Protein AF-C5KKX3-F1 (afdb_monomer)

Sequence (165 aa):
MLKPNVELVISQFFDIPNVKPVAPDSIEYTQEGQDQHNDDVVKSIHEILEQRIKPFVERDGGDVEFIAFDSDTGVLQIRLVGSCAGCPKSSVTLKFGIQRMVCHYIPEVKNVINIEEPTEGEEEGVVNSVDPQASAEPKASPNPEASVNREASTEPEDSAKSQQA

InterPro domains:
  IPR001075 NIF system FeS cluster assembly, NifU, C-terminal [PF01106] (45-113)
  IPR034904 Fe-S cluster assembly domain superfamily [G3DSA:3.30.300.130] (39-115)
  IPR034904 Fe-S cluster assembly domain superfamily [SSF117916] (35-118)

Solvent-accessible surface area (backbone atoms only — not comparable to full-atom values): 11078 Å² total; per-residue (Å²): 134,80,62,82,70,56,61,57,56,54,54,60,63,68,70,44,89,89,66,76,88,70,56,91,91,62,75,72,86,75,83,85,82,64,61,72,68,50,51,56,51,53,52,52,51,49,52,46,43,61,75,67,43,36,69,57,37,44,74,68,51,22,43,75,42,84,73,49,72,40,79,91,80,11,40,36,36,31,30,59,34,59,62,39,51,81,33,74,73,53,33,53,53,49,50,53,53,50,37,57,54,48,35,70,80,38,73,69,43,73,46,63,45,76,65,73,81,86,67,93,69,90,76,91,78,84,75,86,77,76,83,81,85,81,92,75,87,83,79,85,87,81,88,82,82,94,77,86,86,80,87,78,90,78,85,82,88,89,87,83,85,82,89,87,135

Secondary structure (DSSP, 8-state):
---HHHHHHHHHHHTSTT-PPPPTT------TTSHHHHHHHHHHHHHHIIIIIHHHHHHTTEEEEEEEEETTTTEEEEEEEETTTS-HHHHHHHHHHHHHHHHHH-TT--EEEE---------------------------------------------------

Organism: Perkinsus marinus (strain ATCC 50983 / TXsc) (NCBI:txid423536)

Mean predicted aligned error: 19.21 Å

Nearest PDB structures (foldseek):
  2m5o-assembly1_A  TM=7.694E-01  e=5.282E-09  Homo sapiens
  2z51-assembly1_A-2  TM=8.747E-01  e=4.418E-07  unclassified
  4r1m-assembly1_B  TM=6.597E-01  e=3.597E-01  Bacteroides thetaiotaomicron VPI-5482
  4r1m-assembly2_D  TM=6.597E-01  e=3.842E-01  Bacteroides thetaiotaomicron VPI-5482
  4rvo-assembly2_D  TM=5.618E-01  e=5.346E-01  Bacteroides thetaiotaomicron VPI-5482

pLDDT: mean 71.76, std 19.32, range [37.16, 95.56]

Radius of gyration: 33.62 Å; Cα contacts (8 Å, |Δi|>4): 112; chains: 1; bounding box: 116×49×47 Å

Structure (mmCIF, N/CA/C/O backbone):
data_AF-C5KKX3-F1
#
_entry.id   AF-C5KKX3-F1
#
loop_
_atom_site.group_PDB
_atom_site.id
_atom_site.type_symbol
_atom_site.label_atom_id
_atom_site.label_alt_id
_atom_site.label_comp_id
_atom_site.label_asym_id
_atom_site.label_entity_id
_atom_site.label_seq_id
_atom_site.pdbx_PDB_ins_code
_atom_site.Cartn_x
_atom_site.Cartn_y
_atom_site.Cartn_z
_atom_site.occupancy
_atom_site.B_iso_or_equiv
_atom_site.auth_seq_id
_atom_site.auth_comp_id
_atom_site.auth_asym_id
_atom_site.auth_atom_id
_atom_site.pdbx_PDB_model_num
ATOM 1 N N . MET A 1 1 ? -46.307 -22.524 18.275 1.00 45.41 1 MET A N 1
ATOM 2 C CA . MET A 1 1 ? -46.695 -21.772 19.486 1.00 45.41 1 MET A CA 1
ATOM 3 C C . MET A 1 1 ? -45.445 -21.090 20.019 1.00 45.41 1 MET A C 1
ATOM 5 O O . MET A 1 1 ? -44.615 -21.758 20.625 1.00 45.41 1 MET A O 1
ATOM 9 N N . LEU A 1 2 ? -45.235 -19.814 19.674 1.00 49.00 2 LEU A N 1
ATOM 10 C CA . LEU A 1 2 ? -44.152 -19.010 20.251 1.00 49.00 2 LEU A CA 1
ATOM 11 C C . LEU A 1 2 ? -44.440 -18.798 21.745 1.00 49.00 2 LEU A C 1
ATOM 13 O O . LEU A 1 2 ? -45.596 -18.778 22.161 1.00 49.00 2 LEU A O 1
ATOM 17 N N . LYS A 1 3 ? -43.391 -18.708 22.567 1.00 53.47 3 LYS A N 1
ATOM 18 C CA . LYS A 1 3 ? -43.534 -18.522 24.019 1.00 53.47 3 LYS A CA 1
ATOM 19 C C . LYS A 1 3 ? -44.227 -17.173 24.293 1.00 53.47 3 LYS A C 1
ATOM 21 O O . LYS A 1 3 ? -43.852 -16.198 23.644 1.00 53.47 3 LYS A O 1
ATOM 26 N N . PRO 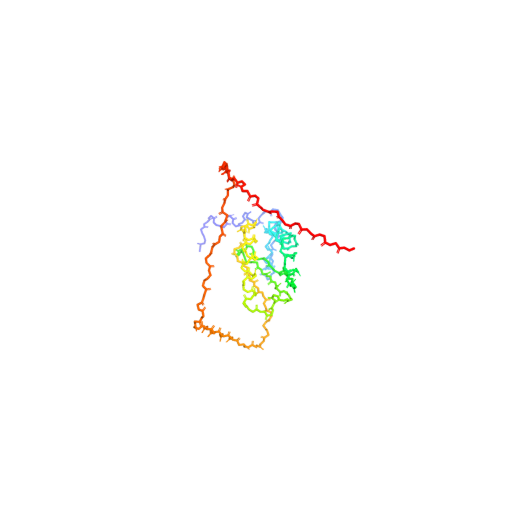A 1 4 ? -45.143 -17.081 25.277 1.00 61.78 4 PRO A N 1
ATOM 27 C CA . PRO A 1 4 ? -45.974 -15.893 25.531 1.00 61.78 4 PRO A CA 1
ATOM 28 C C . PRO A 1 4 ? -45.195 -14.592 25.812 1.00 61.78 4 PRO A C 1
ATOM 30 O O . PRO A 1 4 ? -45.754 -13.511 25.698 1.00 61.78 4 PRO A O 1
ATOM 33 N N . ASN A 1 5 ? -43.894 -14.671 26.112 1.00 59.88 5 ASN A N 1
ATOM 34 C CA . ASN A 1 5 ? -43.032 -13.495 26.282 1.00 59.88 5 ASN A CA 1
ATOM 35 C C . ASN A 1 5 ? -42.462 -12.917 24.978 1.00 59.88 5 ASN A C 1
ATOM 37 O O . ASN A 1 5 ? -41.965 -11.799 24.993 1.00 59.88 5 ASN A O 1
ATOM 41 N N . VAL A 1 6 ? -42.480 -13.653 23.864 1.00 66.12 6 VAL A N 1
ATOM 42 C CA . VAL A 1 6 ? -41.873 -13.180 22.605 1.00 66.12 6 VAL A CA 1
AT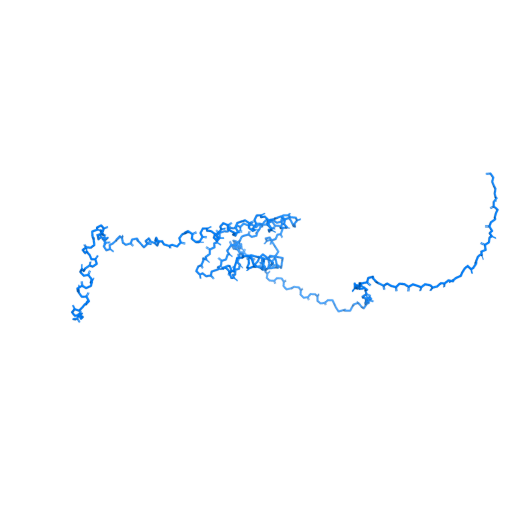OM 43 C C . VAL A 1 6 ? -42.826 -12.249 21.855 1.00 66.12 6 VAL A C 1
ATOM 45 O O . VAL A 1 6 ? -42.391 -11.260 21.276 1.00 66.12 6 VAL A O 1
ATOM 48 N N . GLU A 1 7 ? -44.128 -12.522 21.919 1.00 65.38 7 GLU A N 1
ATOM 49 C CA . GLU A 1 7 ? -45.162 -11.712 21.265 1.00 65.38 7 GLU A CA 1
ATOM 50 C C . GLU A 1 7 ? -45.234 -10.293 21.849 1.00 65.38 7 GLU A C 1
ATOM 52 O O . GLU A 1 7 ? -45.300 -9.318 21.104 1.00 65.38 7 GLU A O 1
ATOM 57 N N . LEU A 1 8 ? -45.105 -10.170 23.174 1.00 67.38 8 LEU A N 1
ATOM 58 C CA . LEU A 1 8 ? -45.127 -8.881 23.866 1.00 67.38 8 LEU A CA 1
ATOM 59 C C . LEU A 1 8 ? -43.926 -7.998 23.487 1.00 67.38 8 LEU A C 1
ATOM 61 O O . LEU A 1 8 ? -44.082 -6.805 23.246 1.00 67.38 8 LEU A O 1
ATOM 65 N N . VAL A 1 9 ? -42.735 -8.598 23.397 1.00 68.38 9 VAL A N 1
ATOM 66 C CA . VAL A 1 9 ? -41.490 -7.883 23.068 1.00 68.38 9 VAL A CA 1
ATOM 67 C C . VAL A 1 9 ? -41.513 -7.379 21.628 1.00 68.38 9 VAL A C 1
ATOM 69 O O . VAL A 1 9 ? -41.107 -6.251 21.365 1.00 68.38 9 VAL A O 1
ATOM 72 N N . ILE A 1 10 ? -42.022 -8.194 20.701 1.00 70.25 10 ILE A N 1
ATOM 73 C CA . ILE A 1 10 ? -42.129 -7.808 19.293 1.00 70.25 10 ILE A CA 1
ATOM 74 C C . ILE A 1 10 ? -43.188 -6.709 19.121 1.00 70.25 10 ILE A C 1
ATOM 76 O O . ILE A 1 10 ? -42.921 -5.727 18.437 1.00 70.25 10 ILE A O 1
ATOM 80 N N . SER A 1 11 ? -44.346 -6.812 19.785 1.00 66.06 11 SER A N 1
ATOM 81 C CA . SER A 1 11 ? -45.389 -5.775 19.728 1.00 66.06 11 SER A CA 1
ATOM 82 C C . SER A 1 11 ? -44.887 -4.424 20.242 1.00 66.06 11 SER A C 1
ATOM 84 O O . SER A 1 11 ? -45.118 -3.402 19.607 1.00 66.06 11 SER A O 1
ATOM 86 N N . GLN A 1 12 ? -44.139 -4.419 21.349 1.00 66.06 12 GLN A N 1
ATOM 87 C CA . GLN A 1 12 ? -43.613 -3.192 21.950 1.00 66.06 12 GLN A CA 1
ATOM 88 C C . GLN A 1 12 ? -42.567 -2.489 21.066 1.00 66.06 12 GLN A C 1
ATOM 90 O O . GLN A 1 12 ? -42.400 -1.274 21.160 1.00 66.06 12 GLN A O 1
ATOM 95 N N . PHE A 1 13 ? -41.879 -3.229 20.192 1.00 67.12 13 PHE A N 1
ATOM 96 C CA . PHE A 1 13 ? -40.925 -2.669 19.233 1.00 67.12 13 PHE A CA 1
ATOM 97 C C . PHE A 1 13 ? -41.616 -1.912 18.084 1.00 67.12 13 PHE A C 1
ATOM 99 O O . PHE A 1 13 ? -41.079 -0.924 17.590 1.00 67.12 13 PHE A O 1
ATOM 106 N N . PHE A 1 14 ? -42.823 -2.326 17.682 1.00 64.62 14 PHE A N 1
ATOM 107 C CA . PHE A 1 14 ? -43.582 -1.668 16.609 1.00 64.62 14 PHE A CA 1
ATOM 108 C C . PHE A 1 14 ? -44.386 -0.441 17.069 1.00 64.62 14 PHE A C 1
ATOM 110 O O . PHE A 1 14 ? -44.790 0.360 16.230 1.00 64.62 14 PHE A O 1
ATOM 117 N N . ASP A 1 15 ? -44.561 -0.251 18.380 1.00 63.47 15 ASP A N 1
ATOM 118 C CA . ASP A 1 15 ? -45.216 0.927 18.972 1.00 63.47 15 ASP A CA 1
ATOM 119 C C . ASP A 1 15 ? -44.250 2.104 19.229 1.00 63.47 15 ASP A C 1
ATOM 121 O O . ASP A 1 15 ? -44.645 3.135 19.781 1.00 63.47 15 ASP A O 1
ATOM 125 N N . ILE A 1 16 ? -42.974 1.982 18.840 1.00 66.56 16 ILE A N 1
ATOM 126 C CA . ILE A 1 16 ? -42.001 3.073 18.963 1.00 66.56 16 ILE A CA 1
ATOM 127 C C . ILE A 1 16 ? -42.433 4.213 18.025 1.00 66.56 16 ILE A C 1
ATOM 129 O O . ILE A 1 16 ? -42.483 4.023 16.803 1.00 66.56 16 ILE A O 1
ATOM 133 N N . PRO A 1 17 ? -42.723 5.421 18.549 1.00 51.12 17 PRO A N 1
ATOM 134 C CA . PRO A 1 17 ? -43.080 6.541 17.698 1.00 51.12 17 PRO A CA 1
ATOM 135 C C . PRO A 1 17 ? -41.904 6.834 16.763 1.00 51.12 17 PRO A C 1
ATOM 137 O O . PRO A 1 17 ? -40.789 7.068 17.226 1.00 51.12 17 PRO A O 1
ATOM 140 N N . ASN A 1 18 ? -42.187 6.845 15.454 1.00 55.22 18 ASN A N 1
ATOM 141 C CA . ASN A 1 18 ? -41.265 7.125 14.343 1.00 55.22 18 ASN A CA 1
ATOM 142 C C . ASN A 1 18 ? -40.547 5.921 13.688 1.00 55.22 18 ASN A C 1
ATOM 144 O O . ASN A 1 18 ? -39.658 6.133 12.867 1.00 55.22 18 ASN A O 1
ATOM 148 N N . VAL A 1 19 ? -40.963 4.677 13.952 1.00 59.88 19 VAL A N 1
ATOM 149 C CA . VAL A 1 19 ? -40.545 3.513 13.144 1.00 59.88 19 VAL A CA 1
ATOM 150 C C . VAL A 1 19 ? -41.612 3.224 12.084 1.00 59.88 19 VAL A C 1
ATOM 152 O O . VAL A 1 19 ? -42.738 2.852 12.406 1.00 59.88 19 VAL A O 1
ATOM 155 N N . LYS A 1 20 ? -41.289 3.428 10.802 1.00 57.47 20 LYS A N 1
ATOM 156 C CA . LYS A 1 20 ? -42.195 3.106 9.688 1.00 57.47 20 LYS A CA 1
ATOM 157 C C . LYS A 1 20 ? -41.961 1.657 9.246 1.00 57.47 20 LYS A C 1
ATOM 159 O O . LYS A 1 20 ? -40.809 1.301 9.008 1.00 57.47 20 LYS A O 1
ATOM 164 N N . PRO A 1 21 ? -43.008 0.826 9.104 1.00 59.84 21 PRO A N 1
ATOM 165 C CA . PRO A 1 21 ? -42.848 -0.517 8.567 1.00 59.84 21 PRO A CA 1
ATOM 166 C C . PRO A 1 21 ? -42.390 -0.435 7.107 1.00 59.84 21 PRO A C 1
ATOM 168 O O . PRO A 1 21 ? -43.035 0.207 6.276 1.00 59.84 21 PRO A O 1
ATOM 171 N N . VAL A 1 22 ? -41.261 -1.073 6.810 1.00 61.03 22 VAL A N 1
ATOM 172 C CA . VAL A 1 22 ? -40.750 -1.237 5.446 1.00 61.03 22 VAL A CA 1
ATOM 173 C C . VAL A 1 22 ? -41.511 -2.393 4.799 1.00 61.03 22 VAL A C 1
ATOM 175 O O . VAL A 1 22 ? -41.711 -3.436 5.427 1.00 61.03 22 VAL A O 1
ATOM 178 N N . ALA A 1 23 ? -41.993 -2.201 3.570 1.00 65.44 23 ALA A N 1
ATOM 179 C CA . ALA A 1 23 ? -42.681 -3.257 2.837 1.00 65.44 23 ALA A CA 1
ATOM 180 C C . ALA A 1 23 ? -41.736 -4.464 2.642 1.00 65.44 23 ALA A C 1
ATOM 182 O O . ALA A 1 23 ? -40.536 -4.264 2.439 1.00 65.44 23 ALA A O 1
ATOM 183 N N . PRO A 1 24 ? -42.246 -5.709 2.691 1.00 59.38 24 PRO A N 1
ATOM 184 C CA . PRO A 1 24 ? -41.413 -6.917 2.642 1.00 59.38 24 PRO A CA 1
ATOM 185 C C . PRO A 1 24 ? -40.559 -7.018 1.369 1.00 59.38 24 PRO A C 1
ATOM 187 O O . PRO A 1 24 ? -39.518 -7.669 1.386 1.00 59.38 24 PRO A O 1
ATOM 190 N N . ASP A 1 25 ? -40.959 -6.320 0.305 1.00 57.94 25 ASP A N 1
ATOM 191 C CA . ASP A 1 25 ? -40.310 -6.355 -1.007 1.00 57.94 25 ASP A CA 1
ATOM 192 C C . ASP A 1 25 ? -39.306 -5.203 -1.218 1.00 57.94 25 ASP A C 1
ATOM 194 O O . ASP A 1 25 ? -38.727 -5.071 -2.293 1.00 57.94 25 ASP A O 1
ATOM 198 N N . SER A 1 26 ? -39.104 -4.351 -0.208 1.00 57.97 26 SER A N 1
ATOM 199 C CA . SER A 1 26 ? -38.233 -3.170 -0.272 1.00 57.97 26 SER A CA 1
ATOM 200 C C . SER A 1 26 ? -37.309 -3.063 0.942 1.00 57.97 26 SER A C 1
ATOM 202 O O . SER A 1 26 ? -37.019 -1.962 1.409 1.00 57.97 26 SER A O 1
ATOM 204 N N . ILE A 1 27 ? -36.878 -4.200 1.492 1.00 54.38 27 ILE A N 1
ATOM 205 C CA . ILE A 1 27 ? -35.808 -4.214 2.491 1.00 54.38 27 ILE A CA 1
ATOM 206 C C . ILE A 1 27 ? -34.498 -3.918 1.755 1.00 54.38 27 ILE A C 1
ATOM 208 O O . ILE A 1 27 ? -33.799 -4.822 1.302 1.00 54.38 27 ILE A O 1
ATOM 212 N N . GLU A 1 28 ? -34.177 -2.637 1.613 1.00 60.12 28 GLU A N 1
ATOM 213 C CA . GLU A 1 28 ? -32.801 -2.223 1.380 1.00 60.12 28 GLU A CA 1
ATOM 214 C C . GLU A 1 28 ? -32.070 -2.356 2.717 1.00 60.12 28 GLU A C 1
ATOM 216 O O . GLU A 1 28 ? -32.424 -1.722 3.713 1.00 60.12 28 GLU A O 1
ATOM 221 N N . TYR A 1 29 ? -31.088 -3.256 2.764 1.00 50.88 29 TYR A N 1
ATOM 222 C CA . TYR A 1 29 ? -30.174 -3.372 3.892 1.00 50.88 29 TYR A CA 1
ATOM 223 C C . TYR A 1 29 ? -29.247 -2.155 3.889 1.00 50.88 29 TYR A C 1
ATOM 225 O O . TYR A 1 29 ? -28.110 -2.238 3.433 1.00 50.88 29 TYR A O 1
ATOM 233 N N . THR A 1 30 ? -29.722 -1.010 4.369 1.00 47.59 30 THR A N 1
ATOM 234 C CA . THR A 1 30 ? -28.841 0.134 4.592 1.00 47.59 30 THR A CA 1
ATOM 235 C C . THR A 1 30 ? -28.087 -0.113 5.894 1.00 47.59 30 THR A C 1
ATOM 237 O O . THR A 1 30 ? -28.652 -0.044 6.986 1.00 47.59 30 THR A O 1
ATOM 240 N N . GLN A 1 31 ? -26.810 -0.479 5.778 1.00 55.31 31 GLN A N 1
ATOM 241 C CA . GLN A 1 31 ? -25.892 -0.570 6.910 1.00 55.31 31 GLN A CA 1
ATOM 242 C C . GLN A 1 31 ? -25.507 0.845 7.362 1.00 55.31 31 GLN A C 1
ATOM 244 O O . GLN A 1 31 ? -24.422 1.328 7.079 1.00 55.31 31 GLN A O 1
ATOM 249 N N . GLU A 1 32 ? -26.413 1.535 8.048 1.00 51.38 32 GLU A N 1
ATOM 250 C CA . GLU A 1 32 ? -26.128 2.839 8.651 1.00 51.38 32 GLU A CA 1
ATOM 251 C C . GLU A 1 32 ? -25.431 2.606 10.001 1.00 51.38 32 GLU A C 1
ATOM 253 O O . GLU A 1 32 ? -26.088 2.372 11.018 1.00 51.38 32 GLU A O 1
ATOM 258 N N . GLY A 1 33 ? -24.091 2.594 10.024 1.00 47.69 33 GLY A N 1
ATOM 259 C CA . GLY A 1 33 ? -23.370 2.476 11.298 1.00 47.69 33 GLY A CA 1
ATOM 260 C C . GLY A 1 33 ? -21.856 2.241 11.301 1.00 47.69 33 GLY A C 1
ATOM 261 O O . GLY A 1 33 ? -21.300 2.179 12.396 1.00 47.69 33 GLY A O 1
ATOM 262 N N . GLN A 1 34 ? -21.164 2.119 10.162 1.00 52.62 34 GLN A N 1
ATOM 263 C CA . GLN A 1 34 ? -19.714 1.820 10.139 1.00 52.62 34 GLN A CA 1
ATOM 264 C C . GLN A 1 34 ? -18.850 2.880 9.432 1.00 52.62 34 GLN A C 1
ATOM 266 O O . GLN A 1 34 ? -17.645 2.694 9.283 1.00 52.62 34 GLN A O 1
ATOM 271 N N . ASP A 1 35 ? -19.426 4.016 9.048 1.00 59.03 35 ASP A N 1
ATOM 272 C CA . ASP A 1 35 ? -18.804 4.866 8.025 1.00 59.03 35 ASP A CA 1
ATOM 273 C C . ASP A 1 35 ? -17.696 5.763 8.601 1.00 59.03 35 ASP A C 1
ATOM 275 O O . ASP A 1 35 ? -16.595 5.824 8.063 1.00 59.03 35 ASP A O 1
ATOM 279 N N . GLN A 1 36 ? -17.919 6.368 9.775 1.00 63.91 36 GLN A N 1
ATOM 280 C CA . GLN A 1 36 ? -16.980 7.355 10.333 1.00 63.91 36 GLN A CA 1
ATOM 281 C C . GLN A 1 36 ? -15.606 6.769 10.691 1.00 63.91 36 GLN A C 1
ATOM 283 O O . GLN A 1 36 ? -14.582 7.398 10.451 1.00 63.91 36 GLN A O 1
ATOM 288 N N . HIS A 1 37 ? -15.568 5.561 11.259 1.00 71.56 37 HIS A N 1
ATOM 289 C CA . HIS A 1 37 ? -14.302 4.932 11.646 1.00 71.56 37 HIS A CA 1
ATOM 290 C C . HIS A 1 37 ? -13.517 4.427 10.429 1.00 71.56 37 HIS A C 1
ATOM 292 O O . HIS A 1 37 ? -12.292 4.534 10.393 1.00 71.56 37 HIS A O 1
ATOM 298 N N . ASN A 1 38 ? -14.220 3.910 9.418 1.00 79.88 38 ASN A N 1
ATOM 299 C CA . ASN A 1 38 ? -13.599 3.470 8.175 1.00 79.88 38 ASN A CA 1
ATOM 300 C C . ASN A 1 38 ? -12.995 4.650 7.409 1.00 79.88 38 ASN A C 1
ATOM 302 O O . ASN A 1 38 ? -11.871 4.540 6.921 1.00 79.88 38 ASN A O 1
ATOM 306 N N . ASP A 1 39 ? -13.690 5.787 7.373 1.00 86.62 39 ASP A N 1
ATOM 307 C CA . ASP A 1 39 ? -13.213 7.000 6.708 1.00 86.62 39 ASP A CA 1
ATOM 308 C C . ASP A 1 39 ? -11.896 7.516 7.314 1.00 86.62 39 ASP A C 1
ATOM 310 O O . ASP A 1 39 ? -10.972 7.876 6.578 1.00 86.62 39 ASP A O 1
ATOM 314 N N . ASP A 1 40 ? -11.762 7.495 8.644 1.00 90.38 40 ASP A N 1
ATOM 315 C CA . ASP A 1 40 ? -10.535 7.914 9.336 1.00 90.38 40 ASP A CA 1
ATOM 316 C C . ASP A 1 40 ? -9.341 7.001 9.002 1.00 90.38 40 ASP A C 1
ATOM 318 O O . ASP A 1 40 ? -8.218 7.474 8.775 1.00 90.38 40 ASP A O 1
ATOM 322 N N . VAL A 1 41 ? -9.574 5.686 8.925 1.00 91.94 41 VAL A N 1
ATOM 323 C CA . VAL A 1 41 ? -8.544 4.708 8.541 1.00 91.94 41 VAL A CA 1
ATOM 324 C C . VAL A 1 41 ? -8.144 4.895 7.080 1.00 91.94 41 VAL A C 1
ATOM 326 O O . VAL A 1 41 ? -6.954 4.986 6.779 1.00 91.94 41 VAL A O 1
ATOM 329 N N . VAL A 1 42 ? -9.113 5.020 6.170 1.00 93.62 42 VAL A N 1
ATOM 330 C CA . VAL A 1 42 ? -8.857 5.248 4.739 1.00 93.62 42 VAL A CA 1
ATOM 331 C C . VAL A 1 42 ? -8.069 6.538 4.528 1.00 93.62 42 VAL A C 1
ATOM 333 O O . VAL A 1 42 ? -7.072 6.543 3.804 1.00 93.62 42 VAL A O 1
ATOM 336 N N . LYS A 1 43 ? -8.432 7.620 5.220 1.00 94.69 43 LYS A N 1
ATOM 337 C CA . LYS A 1 43 ? -7.685 8.880 5.172 1.00 94.69 43 LYS A CA 1
ATOM 338 C C . LYS A 1 43 ? -6.242 8.713 5.650 1.00 94.69 43 LYS A C 1
ATOM 340 O O . LYS A 1 43 ? -5.320 9.208 5.004 1.00 94.69 43 LYS A O 1
ATOM 345 N N . SER A 1 44 ? -6.040 7.970 6.735 1.00 94.38 44 SER A N 1
ATOM 346 C CA . SER A 1 44 ? -4.702 7.665 7.251 1.00 94.38 44 SER A CA 1
ATOM 347 C C . SER A 1 44 ? -3.879 6.853 6.241 1.00 94.38 44 SER A C 1
ATOM 349 O O . SER A 1 44 ? -2.692 7.120 6.050 1.00 94.38 44 SER A O 1
ATOM 351 N N . ILE A 1 45 ? -4.502 5.891 5.546 1.00 95.12 45 ILE A N 1
ATOM 352 C CA . ILE A 1 45 ? -3.858 5.115 4.474 1.00 95.12 45 ILE A CA 1
ATOM 353 C C . ILE A 1 45 ? -3.403 6.051 3.347 1.00 95.12 45 ILE A C 1
ATOM 355 O O . ILE A 1 45 ? -2.249 5.969 2.920 1.00 95.12 45 ILE A O 1
ATOM 359 N N . HIS A 1 46 ? -4.270 6.965 2.902 1.00 95.31 46 HIS A N 1
ATOM 360 C CA . HIS A 1 46 ? -3.940 7.954 1.874 1.00 95.31 46 HIS A CA 1
ATOM 361 C C . HIS A 1 46 ? -2.742 8.825 2.266 1.00 95.31 46 HIS A C 1
ATOM 363 O O . HIS A 1 46 ? -1.802 8.956 1.483 1.00 95.31 46 HIS A O 1
ATOM 369 N N . GLU A 1 47 ? -2.726 9.362 3.488 1.00 95.31 47 GLU A N 1
ATOM 370 C CA . GLU A 1 47 ? -1.625 10.207 3.964 1.00 95.31 47 GLU A CA 1
ATOM 371 C C . GLU A 1 47 ? -0.282 9.467 3.947 1.00 95.31 47 GLU A C 1
ATOM 373 O O . GLU A 1 47 ? 0.731 10.015 3.507 1.00 95.31 47 GLU A O 1
ATOM 378 N N . ILE A 1 48 ? -0.254 8.203 4.377 1.00 94.81 48 ILE A N 1
ATOM 379 C CA . ILE A 1 48 ? 0.974 7.398 4.363 1.00 94.81 48 ILE A CA 1
ATOM 380 C C . ILE A 1 48 ? 1.414 7.093 2.935 1.00 94.81 48 ILE A C 1
ATOM 382 O O . ILE A 1 48 ? 2.610 7.189 2.635 1.00 94.81 48 ILE A O 1
ATOM 386 N N . LEU A 1 49 ? 0.476 6.725 2.059 1.00 94.50 49 LEU A N 1
ATOM 387 C CA . LEU A 1 49 ? 0.788 6.442 0.664 1.00 94.50 49 LEU A CA 1
ATOM 388 C C . LEU A 1 49 ? 1.408 7.674 -0.003 1.00 94.50 49 LEU A C 1
ATOM 390 O O . LEU A 1 49 ? 2.497 7.571 -0.563 1.00 94.50 49 LEU A O 1
ATOM 394 N N . GLU A 1 50 ? 0.787 8.843 0.136 1.00 94.44 50 GLU A N 1
ATOM 395 C CA . GLU A 1 50 ? 1.244 10.079 -0.503 1.00 94.44 50 GLU A CA 1
ATOM 396 C C . GLU A 1 50 ? 2.533 10.639 0.100 1.00 94.44 50 GLU A C 1
ATOM 398 O O . GLU A 1 50 ? 3.444 11.021 -0.631 1.00 94.44 50 GLU A O 1
ATOM 403 N N . GLN A 1 51 ? 2.647 10.688 1.428 1.00 94.38 51 GLN A N 1
ATOM 404 C CA . GLN A 1 51 ? 3.767 11.377 2.073 1.00 94.38 51 GLN A CA 1
ATOM 405 C C . GLN A 1 51 ? 5.001 10.492 2.243 1.00 94.38 51 GLN A C 1
ATOM 407 O O . GLN A 1 51 ? 6.114 11.009 2.367 1.00 94.38 51 GLN A O 1
ATOM 412 N N . ARG A 1 52 ? 4.827 9.165 2.305 1.00 91.81 52 ARG A N 1
ATOM 413 C CA . ARG A 1 52 ? 5.915 8.239 2.659 1.00 91.81 52 ARG A CA 1
ATOM 414 C C . ARG A 1 52 ? 6.194 7.161 1.636 1.00 91.81 52 ARG A C 1
ATOM 416 O O . ARG A 1 52 ? 7.319 6.686 1.632 1.00 91.81 52 ARG A O 1
ATOM 423 N N . ILE A 1 53 ? 5.231 6.732 0.826 1.00 92.56 53 ILE A N 1
ATOM 424 C CA . ILE A 1 53 ? 5.455 5.643 -0.140 1.00 92.56 53 ILE A CA 1
ATOM 425 C C . ILE A 1 53 ? 5.755 6.223 -1.516 1.00 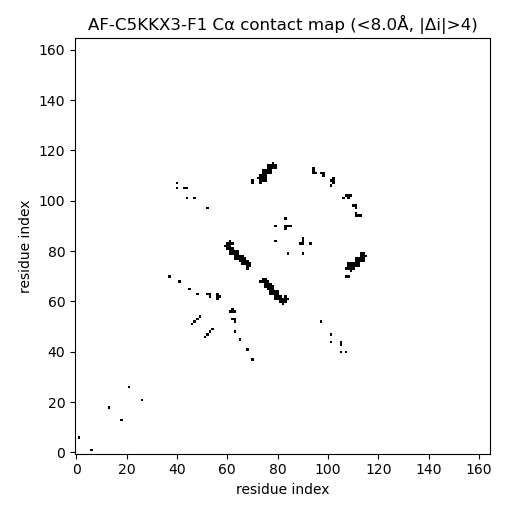92.56 53 ILE A C 1
ATOM 427 O O . ILE A 1 53 ? 6.830 5.962 -2.059 1.00 92.56 53 ILE A O 1
ATOM 431 N N . LYS A 1 54 ? 4.860 7.066 -2.040 1.00 94.12 54 LYS A N 1
ATOM 432 C CA . LYS A 1 54 ? 4.978 7.671 -3.370 1.00 94.12 54 LYS A CA 1
ATOM 433 C C . LYS A 1 54 ? 6.347 8.305 -3.642 1.00 94.12 54 LYS A C 1
ATOM 435 O O . LYS A 1 54 ? 6.950 7.917 -4.636 1.00 94.12 54 LYS A O 1
ATOM 440 N N . PRO A 1 55 ? 6.955 9.112 -2.747 1.00 93.69 55 PRO A N 1
ATOM 441 C CA . PRO A 1 55 ? 8.248 9.744 -3.034 1.00 93.69 55 PRO A CA 1
ATOM 442 C C . PRO A 1 55 ? 9.406 8.758 -3.258 1.00 93.69 55 PRO A C 1
ATOM 444 O O . PRO A 1 55 ? 10.413 9.105 -3.876 1.00 93.69 55 PRO A O 1
ATOM 447 N N . PHE A 1 56 ? 9.3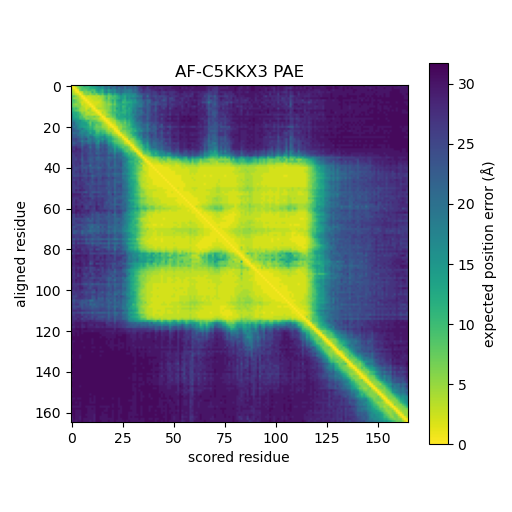08 7.543 -2.711 1.00 89.69 56 PHE A N 1
ATOM 448 C CA . PHE A 1 56 ? 10.313 6.499 -2.908 1.00 89.69 56 PHE A CA 1
ATOM 449 C C . PHE A 1 56 ? 10.017 5.678 -4.158 1.00 89.69 56 PHE A C 1
ATOM 451 O O . PHE A 1 56 ? 10.942 5.374 -4.902 1.00 89.69 56 PHE A O 1
ATOM 458 N N . VAL A 1 57 ? 8.745 5.369 -4.413 1.00 90.25 57 VAL A N 1
ATOM 459 C CA . VAL A 1 57 ? 8.342 4.600 -5.596 1.00 90.25 57 VAL A CA 1
ATOM 460 C C . VAL A 1 57 ? 8.523 5.420 -6.879 1.00 90.25 57 VAL A C 1
ATOM 462 O O . VAL A 1 57 ? 9.044 4.902 -7.862 1.00 90.25 57 VAL A O 1
ATOM 465 N N . GLU A 1 58 ? 8.214 6.718 -6.852 1.00 92.12 58 GLU A N 1
ATOM 466 C CA . GLU A 1 58 ? 8.446 7.643 -7.969 1.00 92.12 58 GLU A CA 1
ATOM 467 C C . GLU A 1 58 ? 9.935 7.801 -8.292 1.00 92.12 58 GLU A C 1
ATOM 469 O O . GLU A 1 58 ? 10.310 7.895 -9.462 1.00 92.12 58 GLU A O 1
ATOM 474 N N . ARG A 1 59 ? 10.810 7.773 -7.275 1.00 88.88 59 ARG A N 1
ATOM 475 C CA . ARG A 1 59 ? 12.269 7.791 -7.481 1.00 88.88 59 ARG A CA 1
ATOM 476 C C . ARG A 1 59 ? 12.745 6.570 -8.271 1.00 88.88 59 ARG A C 1
ATOM 478 O O . ARG A 1 59 ? 13.667 6.698 -9.074 1.00 88.88 59 ARG A O 1
ATOM 485 N N . ASP A 1 60 ? 12.094 5.430 -8.069 1.00 86.94 60 ASP A N 1
ATOM 486 C CA . ASP A 1 60 ? 12.359 4.182 -8.787 1.00 86.94 60 ASP A CA 1
ATOM 487 C C . ASP A 1 60 ? 11.575 4.092 -10.120 1.00 86.94 60 ASP A C 1
ATOM 489 O O . ASP A 1 60 ? 11.658 3.096 -10.845 1.00 86.94 60 ASP A O 1
ATOM 493 N N . GLY A 1 61 ? 10.839 5.150 -10.491 1.00 88.50 61 GLY A N 1
ATOM 494 C CA . GLY A 1 61 ? 10.087 5.257 -11.744 1.00 88.50 61 GLY A CA 1
A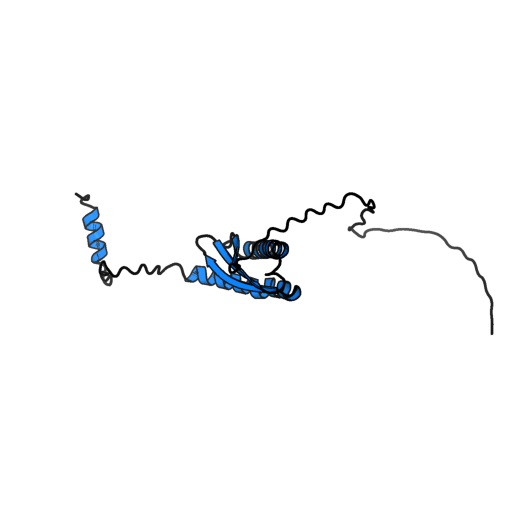TOM 495 C C . GLY A 1 61 ? 8.737 4.530 -11.745 1.00 88.50 61 GLY A C 1
ATOM 496 O O . GLY A 1 61 ? 8.256 4.136 -12.809 1.00 88.50 61 GLY A O 1
ATOM 497 N N . GLY A 1 62 ? 8.143 4.301 -10.574 1.00 90.19 62 GLY A N 1
ATOM 498 C CA . GLY A 1 62 ? 6.796 3.748 -10.427 1.00 90.19 62 GLY A CA 1
ATOM 499 C C . GLY A 1 62 ? 5.811 4.720 -9.776 1.00 90.19 62 GLY A C 1
ATOM 500 O O . GLY A 1 62 ? 6.169 5.834 -9.412 1.00 90.19 62 GLY A O 1
ATOM 501 N N . ASP A 1 63 ? 4.581 4.260 -9.570 1.00 91.81 63 ASP A N 1
ATOM 502 C CA . ASP A 1 63 ? 3.593 4.904 -8.693 1.00 91.81 63 ASP A CA 1
ATOM 503 C C . ASP A 1 63 ? 2.739 3.833 -7.987 1.00 91.81 63 ASP A C 1
ATOM 505 O O . ASP A 1 63 ? 2.770 2.649 -8.347 1.00 91.81 63 ASP A O 1
ATOM 509 N N . VAL A 1 64 ? 2.003 4.237 -6.953 1.00 92.00 64 VAL A N 1
ATOM 510 C CA . VAL A 1 64 ? 1.068 3.396 -6.201 1.00 92.00 64 VAL A CA 1
ATOM 511 C C . VAL A 1 64 ? -0.283 4.091 -6.109 1.00 92.00 64 VAL A C 1
ATOM 513 O O . VAL A 1 64 ? -0.399 5.190 -5.566 1.00 92.00 64 VAL A O 1
ATOM 516 N N . GLU A 1 65 ? -1.322 3.409 -6.569 1.00 92.56 65 GLU A N 1
ATOM 517 C CA . GLU A 1 65 ? -2.702 3.872 -6.488 1.00 92.56 65 GLU A CA 1
ATOM 518 C C . GLU A 1 65 ? -3.461 3.093 -5.411 1.00 92.56 65 GLU A C 1
ATOM 520 O O . GLU A 1 65 ? -3.396 1.862 -5.338 1.00 92.56 65 GLU A O 1
ATOM 525 N N . PHE A 1 66 ? -4.192 3.821 -4.569 1.00 94.81 66 PHE A N 1
ATOM 526 C CA . PHE A 1 66 ? -5.171 3.236 -3.659 1.00 94.81 66 PHE A CA 1
ATOM 527 C C . PHE A 1 66 ? -6.414 2.831 -4.454 1.00 94.81 66 PHE A C 1
ATOM 529 O O . PHE A 1 66 ? -6.931 3.641 -5.221 1.00 94.81 66 PHE A O 1
ATOM 536 N N . ILE A 1 67 ? -6.906 1.606 -4.251 1.00 94.38 67 ILE A N 1
ATOM 537 C CA . ILE A 1 67 ? -8.114 1.124 -4.929 1.00 94.38 67 ILE A CA 1
ATOM 538 C C . ILE A 1 67 ? -9.259 0.921 -3.943 1.00 94.38 67 ILE A C 1
ATOM 540 O O . ILE A 1 67 ? -10.349 1.446 -4.149 1.00 94.38 67 ILE A O 1
ATOM 544 N N . ALA A 1 68 ? -9.023 0.150 -2.885 1.00 93.00 68 ALA A N 1
ATOM 545 C CA . ALA A 1 68 ? -10.038 -0.144 -1.884 1.00 93.00 68 ALA A CA 1
ATOM 546 C C . ALA A 1 68 ? -9.395 -0.604 -0.577 1.00 93.00 68 ALA A C 1
ATOM 548 O O . ALA A 1 68 ? -8.301 -1.169 -0.572 1.00 93.00 68 ALA A O 1
ATOM 549 N N . PHE A 1 69 ? -10.112 -0.430 0.526 1.00 94.50 69 PHE A N 1
ATOM 550 C CA . PHE A 1 69 ? -9.772 -1.028 1.808 1.00 94.50 69 PHE A CA 1
ATOM 551 C C . PHE A 1 69 ? -11.012 -1.703 2.384 1.00 94.50 69 PHE A C 1
ATOM 553 O O . PHE A 1 69 ? -12.071 -1.087 2.470 1.00 94.50 69 PHE A O 1
ATOM 560 N N . ASP A 1 70 ? -10.868 -2.971 2.750 1.00 92.50 70 ASP A N 1
ATOM 561 C CA . ASP A 1 70 ? -11.883 -3.738 3.461 1.00 92.50 70 ASP A CA 1
ATOM 562 C C . ASP A 1 70 ? -11.507 -3.762 4.944 1.00 92.50 70 ASP A C 1
ATOM 564 O O . ASP A 1 70 ? -10.494 -4.355 5.327 1.00 92.50 70 ASP A O 1
ATOM 568 N N . SER A 1 71 ? -12.307 -3.095 5.772 1.00 89.44 71 SER A N 1
ATOM 569 C CA . SER A 1 71 ? -12.063 -2.976 7.207 1.00 89.44 71 SER A CA 1
ATOM 570 C C . SER A 1 71 ? -12.461 -4.210 8.013 1.00 89.44 71 SER A C 1
ATOM 572 O O . SER A 1 71 ? -11.890 -4.435 9.081 1.00 89.44 71 SER A O 1
ATOM 574 N N . ASP A 1 72 ? -13.358 -5.054 7.499 1.00 89.75 72 ASP A N 1
ATOM 575 C CA . ASP A 1 72 ? -13.737 -6.305 8.155 1.00 89.75 72 ASP A CA 1
ATOM 576 C C . ASP A 1 72 ? -12.592 -7.323 8.047 1.00 89.75 72 ASP A C 1
ATOM 578 O O . ASP A 1 72 ? -12.209 -7.982 9.024 1.00 89.75 72 ASP A O 1
ATOM 582 N N . THR A 1 73 ? -11.987 -7.431 6.858 1.00 91.94 73 THR A N 1
ATOM 583 C CA . THR A 1 73 ? -10.861 -8.347 6.617 1.00 91.94 73 THR A CA 1
ATOM 584 C C . THR A 1 73 ? -9.495 -7.718 6.907 1.00 91.94 73 THR A C 1
ATOM 586 O O . THR A 1 73 ? -8.538 -8.441 7.209 1.00 91.94 73 THR A O 1
ATOM 589 N N . GLY A 1 74 ? -9.392 -6.388 6.886 1.00 93.31 74 GLY A N 1
ATOM 590 C CA . GLY A 1 74 ? -8.137 -5.641 6.984 1.00 93.31 74 GLY A CA 1
ATOM 591 C C . GLY A 1 74 ? -7.292 -5.731 5.709 1.00 93.31 74 GLY A C 1
ATOM 592 O O . GLY A 1 74 ? -6.060 -5.685 5.784 1.00 93.31 74 GLY A O 1
ATOM 593 N N . VAL A 1 75 ? -7.921 -5.941 4.549 1.00 94.75 75 VAL A N 1
ATOM 594 C CA . VAL A 1 75 ? -7.233 -6.091 3.260 1.00 94.75 75 VAL A CA 1
ATOM 595 C C . VAL A 1 75 ? -7.217 -4.758 2.519 1.00 94.75 75 VAL A C 1
ATOM 597 O O . VAL A 1 75 ? -8.255 -4.225 2.134 1.00 94.75 75 VAL A O 1
ATOM 600 N N . LEU A 1 76 ? -6.013 -4.243 2.277 1.00 95.56 76 LEU A N 1
ATOM 601 C CA . LEU A 1 76 ? -5.769 -3.070 1.445 1.00 95.56 76 LEU A CA 1
ATOM 602 C C . LEU A 1 76 ? -5.461 -3.506 0.007 1.00 95.56 76 LEU A C 1
ATOM 604 O O . LEU A 1 76 ? -4.528 -4.270 -0.244 1.00 95.56 76 LEU A O 1
ATOM 608 N N . GLN A 1 77 ? -6.237 -2.996 -0.940 1.00 95.00 77 GLN A N 1
ATOM 609 C CA . GLN A 1 77 ? -6.046 -3.206 -2.368 1.00 95.00 77 GLN A CA 1
ATOM 610 C C . GLN A 1 77 ? -5.356 -1.987 -2.969 1.00 95.00 77 GLN A C 1
ATOM 612 O O . GLN A 1 77 ? -5.847 -0.859 -2.868 1.00 95.00 77 GLN A O 1
ATOM 617 N N . ILE A 1 78 ? -4.217 -2.232 -3.605 1.00 94.44 78 ILE A N 1
ATOM 618 C CA . ILE A 1 78 ? -3.444 -1.217 -4.314 1.00 94.44 78 ILE A CA 1
ATOM 619 C C . ILE A 1 78 ? -3.199 -1.654 -5.749 1.00 94.44 78 ILE A C 1
ATOM 621 O O . ILE A 1 78 ? -3.240 -2.843 -6.071 1.00 94.44 78 ILE A O 1
ATOM 625 N N . ARG A 1 79 ? -2.882 -0.684 -6.596 1.00 92.44 79 ARG A N 1
ATOM 626 C CA . ARG A 1 79 ? -2.380 -0.913 -7.944 1.00 92.44 79 ARG A CA 1
ATOM 627 C C . ARG A 1 79 ? -0.993 -0.303 -8.056 1.00 92.44 79 ARG A C 1
ATOM 629 O O . ARG A 1 79 ? -0.801 0.881 -7.787 1.00 92.44 79 ARG A O 1
ATOM 636 N N . LEU A 1 80 ? -0.018 -1.128 -8.416 1.00 91.94 80 LEU A N 1
ATOM 637 C CA . LEU A 1 80 ? 1.325 -0.662 -8.748 1.00 91.94 80 LEU A CA 1
ATOM 638 C C . LEU A 1 80 ? 1.360 -0.227 -10.217 1.00 91.94 80 LEU A C 1
ATOM 640 O O . LEU A 1 80 ? 0.861 -0.942 -11.083 1.00 91.94 80 LEU A O 1
ATOM 644 N N . VAL A 1 81 ? 1.967 0.925 -10.494 1.00 89.00 81 VAL A N 1
ATOM 645 C CA . VAL A 1 81 ? 2.083 1.512 -11.839 1.00 89.00 81 VAL A CA 1
ATOM 646 C C . VAL A 1 81 ? 3.560 1.757 -12.176 1.00 89.00 81 VAL A C 1
ATOM 648 O O . VAL A 1 81 ? 4.410 1.878 -11.292 1.00 89.00 81 VAL A O 1
ATOM 651 N N . GLY A 1 82 ? 3.890 1.806 -13.469 1.00 87.88 82 GLY A N 1
ATOM 652 C CA . GLY A 1 82 ? 5.230 2.133 -13.968 1.00 87.88 82 GLY A CA 1
ATOM 653 C C . GLY A 1 82 ? 6.219 0.972 -13.862 1.00 87.88 82 GLY A C 1
ATOM 654 O O . GLY A 1 82 ? 5.853 -0.187 -14.072 1.00 87.88 82 GLY A O 1
ATOM 655 N N . SER A 1 83 ? 7.478 1.274 -13.530 1.00 84.31 83 SER A N 1
ATOM 656 C CA . SER A 1 83 ? 8.575 0.291 -13.460 1.00 84.31 83 SER A CA 1
ATOM 657 C C . SER A 1 83 ? 8.279 -0.908 -12.550 1.00 84.31 83 SER A C 1
ATOM 659 O O . SER A 1 83 ? 8.835 -1.992 -12.732 1.00 84.31 83 SER A O 1
ATOM 661 N N . CYS A 1 84 ? 7.395 -0.729 -11.569 1.00 73.69 84 CYS A N 1
ATOM 662 C CA . CYS A 1 84 ? 7.056 -1.741 -10.576 1.00 73.69 84 CYS A CA 1
ATOM 663 C C . CYS A 1 84 ? 5.891 -2.651 -10.990 1.00 73.69 84 CYS A C 1
ATOM 665 O O . CYS A 1 84 ? 5.709 -3.690 -10.363 1.00 73.69 84 CYS A O 1
ATOM 667 N N . ALA A 1 85 ? 5.128 -2.291 -12.028 1.00 79.06 85 ALA A N 1
ATOM 668 C CA . ALA A 1 85 ? 3.971 -3.060 -12.489 1.00 79.06 85 ALA A CA 1
ATOM 669 C C . ALA A 1 85 ? 4.364 -4.259 -13.371 1.00 79.06 85 ALA A C 1
ATOM 671 O O . ALA A 1 85 ? 3.746 -5.311 -13.300 1.00 79.06 85 ALA A O 1
ATOM 672 N N . GLY A 1 86 ? 5.406 -4.111 -14.197 1.00 73.94 86 GLY A N 1
ATOM 673 C CA . GLY A 1 86 ? 5.742 -5.085 -15.247 1.00 73.94 86 GLY A CA 1
ATOM 674 C C . GLY A 1 86 ? 6.724 -6.195 -14.854 1.00 73.94 86 GLY A C 1
ATOM 675 O O . GLY A 1 86 ? 7.032 -7.046 -15.683 1.00 73.94 86 GLY A O 1
ATOM 676 N N . CYS A 1 87 ? 7.261 -6.192 -13.629 1.00 78.50 87 CYS A N 1
ATOM 677 C CA . CYS A 1 87 ? 8.220 -7.202 -13.172 1.00 78.50 87 CYS A CA 1
ATOM 678 C C . CYS A 1 87 ? 7.664 -7.955 -11.954 1.00 78.50 87 CYS A C 1
ATOM 680 O O . CYS A 1 87 ? 7.637 -7.373 -10.866 1.00 78.50 87 CYS A O 1
ATOM 682 N N . PRO A 1 88 ? 7.310 -9.249 -12.074 1.00 78.19 88 PRO A N 1
ATOM 683 C CA . PRO A 1 88 ? 6.676 -10.004 -10.988 1.00 78.19 88 PRO A CA 1
ATOM 684 C C . PRO A 1 88 ? 7.577 -10.140 -9.754 1.00 78.19 88 PRO A C 1
ATOM 686 O O . PRO A 1 88 ? 7.119 -10.146 -8.614 1.00 78.19 88 PRO A O 1
ATOM 689 N N . LYS A 1 89 ? 8.899 -10.193 -9.946 1.00 78.50 89 LYS A N 1
ATOM 690 C CA . LYS A 1 89 ? 9.848 -10.267 -8.827 1.00 78.50 89 LYS A CA 1
ATOM 691 C C . LYS A 1 89 ? 9.926 -8.948 -8.048 1.00 78.50 89 LYS A C 1
ATOM 693 O O . LYS A 1 89 ? 10.012 -8.949 -6.815 1.00 78.50 89 LYS A O 1
ATOM 698 N N . SER A 1 90 ? 9.899 -7.825 -8.761 1.00 81.94 90 SER A N 1
ATOM 699 C CA . SER A 1 90 ? 9.969 -6.493 -8.159 1.00 81.94 90 SER A CA 1
ATOM 700 C C . SER A 1 90 ? 8.633 -6.085 -7.541 1.00 81.94 90 SER A C 1
ATOM 702 O O . SER A 1 90 ? 8.633 -5.537 -6.439 1.00 81.94 90 SER A O 1
ATOM 704 N N . SER A 1 91 ? 7.507 -6.411 -8.187 1.00 86.06 91 SER A N 1
ATOM 705 C CA . SER A 1 91 ? 6.162 -6.110 -7.686 1.00 86.06 91 SER A CA 1
ATOM 706 C C . SER A 1 91 ? 5.904 -6.800 -6.346 1.00 86.06 91 SER A C 1
ATOM 708 O O . SER A 1 91 ? 5.473 -6.156 -5.390 1.00 86.06 91 SER A O 1
ATOM 710 N N . VAL A 1 92 ? 6.283 -8.077 -6.216 1.00 88.19 92 VAL A N 1
ATOM 711 C CA . VAL A 1 92 ? 6.172 -8.834 -4.960 1.00 88.19 92 VAL A CA 1
ATOM 712 C C . VAL A 1 92 ? 7.010 -8.201 -3.846 1.00 88.19 92 VAL A C 1
ATOM 714 O O . VAL A 1 92 ? 6.502 -7.982 -2.745 1.00 88.19 92 VAL A O 1
ATOM 717 N N . THR A 1 93 ? 8.275 -7.865 -4.122 1.00 88.38 93 THR A N 1
ATOM 718 C CA . THR A 1 93 ? 9.173 -7.256 -3.123 1.00 88.38 93 THR A CA 1
ATOM 719 C C . THR A 1 93 ? 8.651 -5.897 -2.656 1.00 88.38 93 THR A C 1
ATOM 721 O O . THR A 1 93 ? 8.601 -5.632 -1.452 1.00 88.38 93 THR A O 1
ATOM 724 N N . LEU A 1 94 ? 8.216 -5.050 -3.592 1.00 88.44 94 LEU A N 1
ATOM 725 C CA . LEU A 1 94 ? 7.702 -3.722 -3.278 1.00 88.44 94 LEU A CA 1
ATOM 726 C C . LEU A 1 94 ? 6.384 -3.796 -2.504 1.00 88.44 94 LEU A C 1
ATOM 728 O O . LEU A 1 94 ? 6.231 -3.105 -1.499 1.00 88.44 94 LEU A O 1
ATOM 732 N N . LYS A 1 95 ? 5.472 -4.691 -2.904 1.00 91.56 95 LYS A N 1
ATOM 733 C CA . LYS A 1 95 ? 4.221 -4.953 -2.185 1.00 91.56 95 LYS A CA 1
ATOM 734 C C . LYS A 1 95 ? 4.483 -5.306 -0.722 1.00 91.56 95 L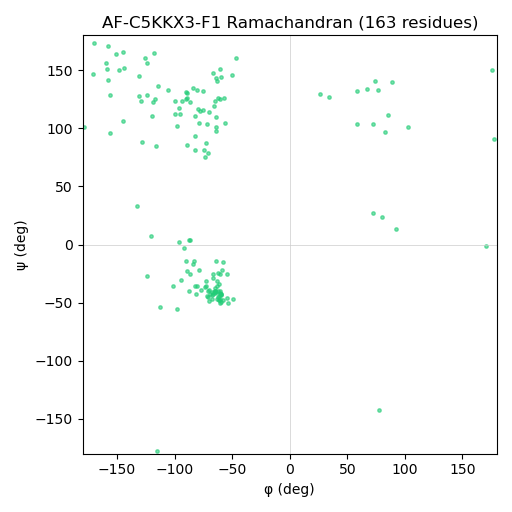YS A C 1
ATOM 736 O O . LYS A 1 95 ? 3.841 -4.750 0.164 1.00 91.56 95 LYS A O 1
ATOM 741 N N . PHE A 1 96 ? 5.447 -6.188 -0.451 1.00 92.06 96 PHE A N 1
ATOM 742 C CA . PHE A 1 96 ? 5.815 -6.535 0.925 1.00 92.06 96 PHE A CA 1
ATOM 743 C C . PHE A 1 96 ? 6.421 -5.356 1.695 1.00 92.06 96 PHE A C 1
ATOM 745 O O . PHE A 1 96 ? 6.139 -5.197 2.884 1.00 92.06 96 PHE A O 1
ATOM 752 N N . GLY A 1 97 ? 7.220 -4.512 1.037 1.00 91.88 97 GLY A N 1
ATOM 753 C CA . GLY A 1 97 ? 7.740 -3.279 1.632 1.00 91.88 97 GLY A CA 1
ATOM 754 C C . GLY A 1 97 ? 6.622 -2.313 2.034 1.00 91.88 97 GLY A C 1
ATOM 755 O O . GLY A 1 97 ? 6.588 -1.846 3.173 1.00 91.88 97 GLY A O 1
ATOM 756 N N . ILE A 1 98 ? 5.670 -2.087 1.125 1.00 93.00 98 ILE A N 1
ATOM 757 C CA . ILE A 1 98 ? 4.484 -1.255 1.354 1.00 93.00 98 ILE A CA 1
ATOM 758 C C . ILE A 1 98 ? 3.649 -1.826 2.499 1.00 93.00 98 ILE A C 1
ATOM 760 O O . ILE A 1 98 ? 3.361 -1.106 3.450 1.00 93.00 98 ILE A O 1
ATOM 764 N N . GLN A 1 99 ? 3.335 -3.124 2.462 1.00 94.50 99 GLN A N 1
ATOM 765 C CA . GLN A 1 99 ? 2.594 -3.799 3.526 1.00 94.50 99 GLN A CA 1
ATOM 766 C C . GLN A 1 99 ? 3.259 -3.589 4.882 1.00 94.50 99 GLN A C 1
ATOM 768 O O . GLN A 1 99 ? 2.609 -3.154 5.824 1.00 94.50 99 GLN A O 1
ATOM 773 N N . ARG A 1 100 ? 4.570 -3.829 4.984 1.00 93.25 100 ARG A N 1
ATOM 774 C CA . ARG A 1 100 ? 5.291 -3.670 6.248 1.00 93.25 100 ARG A CA 1
ATOM 775 C C . ARG A 1 100 ? 5.220 -2.243 6.783 1.00 93.25 100 ARG A C 1
ATOM 777 O O . ARG A 1 100 ? 5.093 -2.070 7.992 1.00 93.25 100 ARG A O 1
ATOM 784 N N . MET A 1 101 ? 5.318 -1.238 5.913 1.00 92.69 101 MET A N 1
ATOM 785 C CA . MET A 1 101 ? 5.197 0.154 6.343 1.00 92.69 101 MET A CA 1
ATOM 786 C C . MET A 1 101 ? 3.772 0.500 6.762 1.00 92.69 101 MET A C 1
ATOM 788 O O . MET A 1 101 ? 3.588 1.056 7.838 1.00 92.69 101 MET A O 1
ATOM 792 N N . VAL A 1 102 ? 2.768 0.165 5.951 1.00 93.75 102 VAL A N 1
ATOM 793 C CA . VAL A 1 102 ? 1.372 0.507 6.252 1.00 93.75 102 VAL A CA 1
ATOM 794 C C . VAL A 1 102 ? 0.916 -0.194 7.532 1.00 93.75 102 VAL A C 1
ATOM 796 O O . VAL A 1 102 ? 0.433 0.482 8.431 1.00 93.75 102 VAL A O 1
ATOM 799 N N . CYS A 1 103 ? 1.187 -1.495 7.690 1.00 92.56 103 CYS A N 1
ATOM 800 C CA . CYS A 1 103 ? 0.869 -2.248 8.911 1.00 92.56 103 CYS A CA 1
ATOM 801 C C . CYS A 1 103 ? 1.572 -1.703 10.168 1.00 92.56 103 CYS A C 1
ATOM 803 O O . CYS A 1 103 ? 1.109 -1.934 11.281 1.00 92.56 103 CYS A O 1
ATOM 805 N N . HIS A 1 104 ? 2.715 -1.020 10.023 1.00 93.00 104 HIS A N 1
ATOM 806 C CA . HIS A 1 104 ? 3.418 -0.424 11.161 1.00 93.00 104 HIS A CA 1
ATOM 807 C C . HIS A 1 104 ? 2.692 0.808 11.711 1.00 93.00 104 HIS A C 1
ATOM 809 O O . HIS A 1 104 ? 2.705 1.036 12.918 1.00 93.00 104 HIS A O 1
ATOM 815 N N . TYR A 1 105 ? 2.080 1.599 10.831 1.00 92.00 105 TYR A N 1
ATOM 816 C CA . TYR A 1 105 ? 1.377 2.824 11.205 1.00 92.00 105 TYR A CA 1
ATOM 817 C C . TYR A 1 105 ? -0.123 2.611 11.425 1.00 92.00 105 TYR A C 1
ATOM 819 O O . TYR A 1 105 ? -0.713 3.319 12.234 1.00 92.00 105 TYR A O 1
ATOM 827 N N . ILE A 1 106 ? -0.720 1.654 10.713 1.00 93.56 106 ILE A N 1
ATOM 828 C CA . ILE A 1 106 ? -2.155 1.365 10.701 1.00 93.56 106 ILE A CA 1
ATOM 829 C C . ILE A 1 106 ? -2.327 -0.136 10.980 1.00 93.56 106 ILE A C 1
ATOM 831 O O . ILE A 1 106 ? -2.305 -0.942 10.042 1.00 93.56 106 ILE A O 1
ATOM 835 N N . PRO A 1 107 ? -2.425 -0.546 12.259 1.00 92.06 107 PRO A N 1
ATOM 836 C CA . PRO A 1 107 ? -2.539 -1.955 12.645 1.00 92.06 107 PRO A CA 1
ATOM 837 C C . PRO A 1 107 ? -3.827 -2.637 12.150 1.00 92.06 107 PRO A C 1
ATOM 839 O O . PRO A 1 107 ? -3.916 -3.865 12.163 1.00 92.06 107 PRO A O 1
ATOM 842 N N . GLU A 1 108 ? -4.815 -1.865 11.701 1.00 92.75 108 GLU A N 1
ATOM 843 C CA . GLU A 1 108 ? -6.051 -2.328 11.069 1.00 92.75 108 GLU A CA 1
ATOM 844 C C . GLU A 1 108 ? -5.782 -2.988 9.708 1.00 92.75 108 GLU A C 1
ATOM 846 O O . GLU A 1 108 ? -6.496 -3.911 9.308 1.00 92.75 108 GLU A O 1
ATOM 851 N N . VAL A 1 109 ? -4.716 -2.573 9.013 1.00 95.00 109 VAL A N 1
ATOM 852 C CA . VAL A 1 109 ? -4.277 -3.211 7.770 1.00 95.00 109 VAL A CA 1
ATOM 853 C C . VAL A 1 109 ? -3.501 -4.479 8.114 1.00 95.00 109 VAL A C 1
ATOM 855 O O . VAL A 1 109 ? -2.429 -4.435 8.713 1.00 95.00 109 VAL A O 1
ATOM 858 N N . LYS A 1 110 ? -4.019 -5.633 7.692 1.00 94.69 110 LYS A N 1
ATOM 859 C CA . LYS A 1 110 ? -3.410 -6.956 7.908 1.00 94.69 110 LYS A CA 1
ATOM 860 C C . LYS A 1 110 ? -2.695 -7.471 6.668 1.00 94.69 110 LYS A C 1
ATOM 862 O O . LYS A 1 110 ? -1.676 -8.156 6.774 1.00 94.69 110 LYS A O 1
ATOM 867 N N . ASN A 1 111 ? -3.236 -7.173 5.490 1.00 94.62 111 ASN A N 1
ATOM 868 C CA . ASN A 1 111 ? -2.701 -7.673 4.232 1.00 94.62 111 ASN A CA 1
ATOM 869 C C . ASN A 1 111 ? -2.820 -6.635 3.118 1.00 94.62 111 ASN A C 1
ATOM 871 O O . ASN A 1 111 ? -3.730 -5.810 3.128 1.00 94.62 111 ASN A O 1
ATOM 875 N N . VAL A 1 112 ? -1.905 -6.708 2.150 1.00 95.31 112 VAL A N 1
ATOM 876 C CA . VAL A 1 112 ? -1.917 -5.859 0.957 1.00 95.31 112 VAL A CA 1
ATOM 877 C C . VAL A 1 112 ? -1.910 -6.737 -0.286 1.00 95.31 112 VAL A C 1
ATOM 879 O O . VAL A 1 112 ? -1.059 -7.625 -0.436 1.00 95.31 112 VAL A O 1
ATOM 882 N N . ILE A 1 113 ? -2.846 -6.476 -1.194 1.00 93.94 113 ILE A N 1
ATOM 883 C CA . ILE A 1 113 ? -2.930 -7.142 -2.494 1.00 93.94 113 ILE A CA 1
ATOM 884 C C . ILE A 1 113 ? -2.679 -6.138 -3.618 1.00 93.94 113 ILE A C 1
ATOM 886 O O . ILE A 1 113 ? -3.176 -5.014 -3.575 1.00 93.94 113 ILE A O 1
ATOM 890 N N . ASN A 1 114 ? -1.880 -6.556 -4.603 1.00 93.06 114 ASN A N 1
ATOM 891 C CA . ASN A 1 114 ? -1.742 -5.840 -5.866 1.00 93.06 114 ASN A CA 1
ATOM 892 C C . ASN A 1 114 ? -2.798 -6.388 -6.822 1.00 93.06 114 ASN A C 1
ATOM 894 O O . ASN A 1 114 ? -2.848 -7.602 -7.028 1.00 93.06 114 ASN A O 1
ATOM 898 N N . ILE A 1 115 ? -3.627 -5.517 -7.379 1.00 90.62 115 ILE A N 1
ATOM 899 C CA . ILE A 1 115 ? -4.618 -5.891 -8.387 1.00 90.62 115 ILE A CA 1
ATOM 900 C C . ILE A 1 115 ? -4.059 -5.571 -9.764 1.00 90.62 115 ILE A C 1
ATOM 902 O O . ILE A 1 115 ? -4.027 -4.421 -10.199 1.00 90.62 115 ILE A O 1
ATOM 906 N N . GLU A 1 116 ? -3.601 -6.626 -10.425 1.00 80.12 116 GLU A N 1
ATOM 907 C CA . GLU A 1 116 ? -3.211 -6.623 -11.828 1.00 80.12 116 GLU A CA 1
ATOM 908 C C . GLU A 1 116 ? -4.465 -6.951 -12.639 1.00 80.12 116 GLU A C 1
ATOM 910 O O . GLU A 1 116 ? -5.153 -7.938 -12.367 1.00 80.12 116 GLU A O 1
ATOM 915 N N . GLU A 1 117 ? -4.812 -6.103 -13.607 1.00 66.12 117 GLU A N 1
ATOM 916 C CA . GLU A 1 117 ? -5.831 -6.484 -14.580 1.00 66.12 117 GLU A CA 1
ATOM 917 C C . GLU A 1 117 ? -5.292 -7.703 -15.342 1.00 66.12 117 GLU A C 1
ATOM 919 O O . GLU A 1 117 ? -4.159 -7.642 -15.832 1.00 66.12 117 GLU A O 1
ATOM 924 N N . PRO A 1 118 ? -6.035 -8.826 -15.399 1.00 60.44 118 PRO A N 1
ATOM 925 C CA . PRO A 1 118 ? -5.551 -10.037 -16.037 1.00 60.44 118 PRO A CA 1
ATOM 926 C C . PRO A 1 118 ? -5.362 -9.757 -17.526 1.00 60.44 118 PRO A C 1
ATOM 928 O O . PRO A 1 118 ? -6.312 -9.735 -18.305 1.00 60.44 118 PRO A O 1
ATOM 931 N N . THR A 1 119 ? -4.114 -9.526 -17.920 1.00 48.75 119 THR A N 1
ATOM 932 C CA . THR A 1 119 ? -3.707 -9.694 -19.307 1.00 48.75 119 THR A CA 1
ATOM 933 C C . THR A 1 119 ? -3.430 -11.179 -19.471 1.00 48.75 119 THR A C 1
ATOM 935 O O . THR A 1 119 ? -2.544 -11.736 -18.830 1.00 48.75 119 THR A O 1
ATOM 938 N N . GLU A 1 120 ? -4.287 -11.851 -20.234 1.00 53.28 120 GLU A N 1
ATOM 939 C CA . GLU A 1 120 ? -4.114 -13.253 -20.602 1.00 53.28 120 GLU A CA 1
ATOM 940 C C . GLU A 1 120 ? -2.745 -13.404 -21.291 1.00 53.28 120 GLU A C 1
ATOM 942 O O . GLU A 1 120 ? -2.550 -12.950 -22.418 1.00 53.28 120 GLU A O 1
ATOM 947 N N . GLY A 1 121 ? -1.772 -13.967 -20.572 1.00 47.66 121 GLY A N 1
ATOM 948 C CA . GLY A 1 121 ? -0.392 -14.108 -21.026 1.00 47.66 121 GLY A CA 1
ATOM 949 C C . GLY A 1 121 ? 0.498 -14.743 -19.959 1.00 47.66 121 GLY A C 1
ATOM 950 O O . GLY A 1 121 ? 1.065 -14.055 -19.117 1.00 47.66 121 GLY A O 1
ATOM 951 N N . GLU A 1 122 ? 0.597 -16.070 -20.007 1.00 51.19 122 GLU A N 1
ATOM 952 C CA . GLU A 1 122 ? 1.620 -16.912 -19.364 1.00 51.19 122 GLU A CA 1
ATOM 953 C C . GLU A 1 122 ? 3.029 -16.353 -19.721 1.00 51.19 122 GLU A C 1
ATOM 955 O O . GLU A 1 122 ? 3.196 -15.751 -20.776 1.00 51.19 122 GLU A O 1
ATOM 960 N N . GLU A 1 123 ? 4.076 -16.391 -18.888 1.00 43.88 123 GLU A N 1
ATOM 961 C CA . GLU A 1 123 ? 4.802 -17.596 -18.477 1.00 43.88 123 GLU A CA 1
ATOM 962 C C . GLU A 1 123 ? 5.568 -17.402 -17.150 1.00 43.88 123 GLU A C 1
ATOM 964 O O . GLU A 1 123 ? 6.225 -16.385 -16.906 1.00 43.88 123 GLU A O 1
ATOM 969 N N . GLU A 1 124 ? 5.563 -18.448 -16.318 1.00 50.72 124 GLU A N 1
ATOM 970 C CA . GLU A 1 124 ? 6.558 -18.649 -15.266 1.00 50.72 124 GLU A CA 1
ATOM 971 C C . GLU A 1 124 ? 7.953 -18.846 -15.886 1.00 50.72 124 GLU A C 1
ATOM 973 O O . GLU A 1 124 ? 8.349 -19.944 -16.272 1.00 50.72 124 GLU A O 1
ATOM 978 N N . GLY A 1 125 ? 8.744 -17.779 -15.938 1.00 37.16 125 GLY A N 1
ATOM 979 C CA . GLY A 1 125 ? 10.170 -17.857 -16.235 1.00 37.16 125 GLY A CA 1
ATOM 980 C C . GLY A 1 125 ? 10.992 -18.225 -14.999 1.00 37.16 125 GLY A C 1
ATOM 981 O O . GLY A 1 125 ? 11.605 -17.356 -14.378 1.00 37.16 125 GLY A O 1
ATOM 982 N N . VAL A 1 126 ? 11.057 -19.513 -14.651 1.00 50.91 126 VAL A N 1
ATOM 983 C CA . VAL A 1 126 ? 12.167 -20.054 -13.849 1.00 50.91 126 VAL A CA 1
ATOM 984 C C . VAL A 1 126 ? 13.457 -19.906 -14.661 1.00 50.91 126 VAL A C 1
ATOM 986 O O . VAL A 1 126 ? 13.689 -20.637 -15.618 1.00 50.91 126 VAL A O 1
ATOM 989 N N . VAL A 1 127 ? 14.345 -19.005 -14.241 1.00 48.47 127 VAL A N 1
ATOM 990 C CA . VAL A 1 127 ? 15.777 -19.093 -14.555 1.00 48.47 127 VAL A CA 1
ATOM 991 C C . VAL A 1 127 ? 16.543 -19.287 -13.253 1.00 48.47 127 VAL A C 1
ATOM 993 O O . VAL A 1 127 ? 17.034 -18.356 -12.619 1.00 48.47 127 VAL A O 1
ATOM 996 N N . ASN A 1 128 ? 16.632 -20.552 -12.845 1.00 49.00 128 ASN A N 1
ATOM 997 C CA . ASN A 1 128 ? 17.728 -21.014 -12.005 1.00 49.00 128 ASN A CA 1
ATOM 998 C C . ASN A 1 128 ? 18.978 -21.129 -12.885 1.00 49.00 128 ASN A C 1
ATOM 1000 O O . ASN A 1 128 ? 19.333 -22.220 -13.321 1.00 49.00 128 ASN A O 1
ATOM 1004 N N . SER A 1 129 ? 19.654 -20.009 -13.132 1.00 47.94 129 SER A N 1
ATOM 1005 C CA . SER A 1 129 ? 21.077 -20.043 -13.473 1.00 47.94 129 SER A CA 1
ATOM 1006 C C . SER A 1 129 ? 21.853 -19.956 -12.168 1.00 47.94 129 SER A C 1
ATOM 1008 O O . SER A 1 129 ? 22.192 -18.882 -11.683 1.00 47.94 129 SER A O 1
ATOM 1010 N N . VAL A 1 130 ? 22.052 -21.117 -11.549 1.00 50.88 130 VAL A N 1
ATOM 1011 C CA . VAL A 1 130 ? 23.118 -21.306 -10.569 1.00 50.88 130 VAL A CA 1
ATOM 1012 C C . VAL A 1 130 ? 24.410 -21.311 -11.373 1.00 50.88 130 VAL A C 1
ATOM 1014 O O . VAL A 1 130 ? 24.695 -22.299 -12.042 1.00 50.88 130 VAL A O 1
ATOM 1017 N N . ASP A 1 131 ? 25.171 -20.221 -11.337 1.00 42.09 131 ASP A N 1
ATOM 1018 C CA . ASP A 1 131 ? 26.576 -20.243 -11.737 1.00 42.09 131 ASP A CA 1
ATOM 1019 C C . ASP A 1 131 ? 27.371 -21.026 -10.674 1.00 42.09 131 ASP A C 1
ATOM 1021 O O . ASP A 1 131 ? 27.460 -20.579 -9.524 1.00 42.09 131 ASP A O 1
ATOM 1025 N N . PRO A 1 132 ? 27.958 -22.198 -10.989 1.00 53.47 132 PRO A N 1
ATOM 1026 C CA . PRO A 1 132 ? 28.881 -22.869 -10.093 1.00 53.47 132 PRO A CA 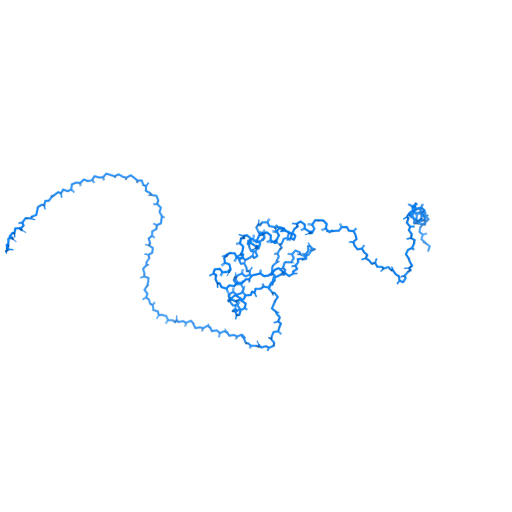1
ATOM 1027 C C . PRO A 1 132 ? 30.295 -22.323 -10.341 1.00 53.47 132 PRO A C 1
ATOM 1029 O O . PRO A 1 132 ? 30.836 -22.448 -11.434 1.00 53.47 132 PRO A O 1
ATOM 1032 N N . GLN A 1 133 ? 30.905 -21.796 -9.277 1.00 51.78 133 GLN A N 1
ATOM 1033 C CA . GLN A 1 133 ? 32.327 -21.444 -9.131 1.00 51.78 133 GLN A CA 1
ATOM 1034 C C . GLN A 1 133 ? 32.860 -20.214 -9.888 1.00 51.78 133 GLN A C 1
ATOM 1036 O O . GLN A 1 133 ? 33.344 -20.301 -11.010 1.00 51.78 133 GLN A O 1
ATOM 1041 N N . ALA A 1 134 ? 33.047 -19.129 -9.134 1.00 43.53 134 ALA A N 1
ATOM 1042 C CA . ALA A 1 134 ? 34.312 -18.397 -9.167 1.00 43.53 134 ALA A CA 1
ATOM 1043 C C . ALA A 1 134 ? 34.627 -17.858 -7.764 1.00 43.53 134 ALA A C 1
ATOM 1045 O O . ALA A 1 134 ? 33.987 -16.940 -7.259 1.00 43.53 134 ALA A O 1
ATOM 1046 N N . SER A 1 135 ? 35.597 -18.497 -7.114 1.00 48.97 135 SER A N 1
ATOM 1047 C CA . SER A 1 135 ? 36.184 -18.087 -5.844 1.00 48.97 135 SER A CA 1
ATOM 1048 C C . SER A 1 135 ? 36.765 -16.677 -5.920 1.00 48.97 135 SER A C 1
ATOM 1050 O O . SER A 1 135 ? 37.651 -16.444 -6.736 1.00 48.97 135 SER A O 1
ATOM 1052 N N . ALA A 1 136 ? 36.346 -15.799 -5.010 1.00 52.19 136 ALA A N 1
ATOM 1053 C CA . ALA A 1 136 ? 37.224 -14.891 -4.266 1.00 52.19 136 ALA A CA 1
ATOM 1054 C C . ALA A 1 136 ? 36.385 -14.052 -3.287 1.00 52.19 136 ALA A C 1
ATOM 1056 O O . ALA A 1 136 ? 35.771 -13.058 -3.665 1.00 52.19 136 ALA A O 1
ATOM 1057 N N . GLU A 1 137 ? 36.386 -14.429 -2.007 1.00 45.09 137 GLU A N 1
ATOM 1058 C CA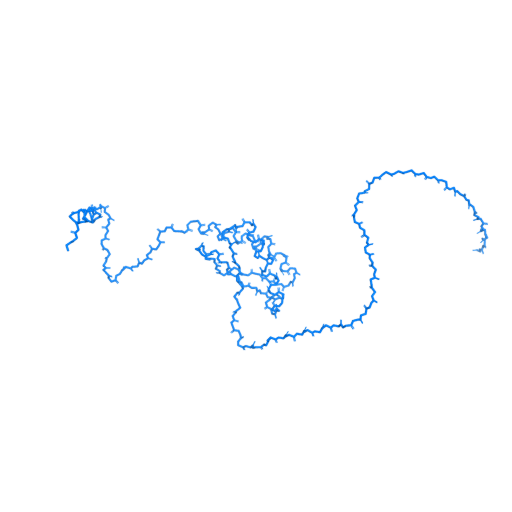 . GLU A 1 137 ? 36.209 -13.445 -0.933 1.00 45.09 137 GLU A CA 1
ATOM 1059 C C . GLU A 1 137 ? 37.362 -12.421 -1.012 1.00 45.09 137 GLU A C 1
ATOM 1061 O O . GLU A 1 137 ? 38.490 -12.780 -1.368 1.00 45.09 137 GLU A O 1
ATOM 1066 N N . PRO A 1 138 ? 37.132 -11.175 -0.577 1.00 48.19 138 PRO A N 1
ATOM 1067 C CA . PRO A 1 138 ? 37.705 -10.874 0.724 1.00 48.19 138 PRO A CA 1
ATOM 1068 C C . PRO A 1 138 ? 36.726 -10.217 1.693 1.00 48.19 138 PRO A C 1
ATOM 1070 O O . PRO A 1 138 ? 35.849 -9.422 1.362 1.00 48.19 138 PRO A O 1
ATOM 1073 N N . LYS A 1 139 ? 36.958 -10.621 2.936 1.00 46.31 139 LYS A N 1
ATOM 1074 C CA . LYS A 1 139 ? 36.240 -10.342 4.165 1.00 46.31 139 LYS A CA 1
ATOM 1075 C C . LYS A 1 139 ? 36.272 -8.862 4.541 1.00 46.31 139 LYS A C 1
ATOM 1077 O O . LYS A 1 139 ? 37.300 -8.209 4.417 1.00 46.31 139 LYS A O 1
ATOM 1082 N N . ALA A 1 140 ? 35.139 -8.433 5.091 1.00 43.41 140 ALA A N 1
ATOM 1083 C CA . ALA A 1 140 ? 34.964 -7.530 6.226 1.00 43.41 140 ALA A CA 1
ATOM 1084 C C . ALA A 1 140 ? 35.979 -6.390 6.430 1.00 43.41 140 ALA A C 1
ATOM 1086 O O . ALA A 1 140 ? 37.150 -6.608 6.738 1.00 43.41 140 ALA A O 1
ATOM 1087 N N . SER A 1 141 ? 35.456 -5.171 6.545 1.00 44.75 141 SER A N 1
ATOM 1088 C CA . SER A 1 141 ? 35.904 -4.309 7.638 1.00 44.75 141 SER A CA 1
ATOM 1089 C C . SER A 1 141 ? 34.809 -3.366 8.132 1.00 44.75 141 SER A C 1
ATOM 1091 O O . SER A 1 141 ? 33.883 -3.057 7.384 1.00 44.75 141 SER A O 1
ATOM 1093 N N . PRO A 1 142 ? 34.863 -3.005 9.424 1.00 49.75 142 PRO A N 1
ATOM 1094 C CA . PRO A 1 142 ? 33.699 -2.947 10.294 1.00 49.75 142 PRO A CA 1
ATOM 1095 C C . PRO A 1 142 ? 33.440 -1.529 10.825 1.00 49.75 142 PRO A C 1
ATOM 1097 O O . PRO A 1 142 ? 34.309 -0.665 10.807 1.00 49.75 142 PRO A O 1
ATOM 1100 N N . ASN A 1 143 ? 32.246 -1.305 11.363 1.00 46.00 143 ASN A N 1
ATOM 1101 C CA . ASN A 1 143 ? 32.024 -0.282 12.390 1.00 46.00 143 ASN A CA 1
ATOM 1102 C C . ASN A 1 143 ? 32.247 -0.998 13.738 1.00 46.00 143 ASN A C 1
ATOM 1104 O O . ASN A 1 143 ? 31.700 -2.103 13.852 1.00 46.00 143 ASN A O 1
ATOM 1108 N N . PRO A 1 144 ? 33.037 -0.499 14.720 1.00 46.91 144 PRO A N 1
ATOM 1109 C CA . PRO A 1 144 ? 32.579 0.583 15.611 1.00 46.91 144 PRO A CA 1
ATOM 1110 C C . PRO A 1 144 ? 33.682 1.427 16.323 1.00 46.91 144 PRO A C 1
ATOM 1112 O O . PRO A 1 144 ? 34.855 1.079 16.348 1.00 46.91 144 PRO A O 1
ATOM 1115 N N . GLU A 1 145 ? 33.243 2.516 16.968 1.00 41.81 145 GLU A N 1
ATOM 1116 C CA . GLU A 1 145 ? 33.848 3.198 18.134 1.00 41.81 145 GLU A CA 1
ATOM 1117 C C . GLU A 1 145 ? 35.294 3.735 18.042 1.00 41.81 145 GLU A C 1
ATOM 1119 O O . GLU A 1 145 ? 36.290 3.046 18.245 1.00 41.81 145 GLU A O 1
ATOM 1124 N N . ALA A 1 146 ? 35.396 5.058 17.887 1.00 42.53 146 ALA A N 1
ATOM 1125 C CA . ALA A 1 146 ? 36.609 5.808 18.174 1.00 42.53 146 ALA A CA 1
ATOM 1126 C C . ALA A 1 146 ? 36.756 6.022 19.690 1.00 42.53 146 ALA A C 1
ATOM 1128 O O . ALA A 1 146 ? 35.975 6.750 20.306 1.00 42.53 146 ALA A O 1
ATOM 1129 N N . SER A 1 147 ? 37.791 5.432 20.287 1.00 44.50 147 SER A N 1
ATOM 1130 C CA . SER A 1 147 ? 38.360 5.869 21.563 1.00 44.50 147 SER A CA 1
ATOM 1131 C C . SER A 1 147 ? 39.819 5.428 21.714 1.00 44.50 147 SER A C 1
ATOM 1133 O O . SER A 1 147 ? 40.132 4.248 21.636 1.00 44.50 147 SER A O 1
ATOM 1135 N N . VAL A 1 148 ? 40.656 6.421 22.045 1.00 50.03 148 VAL A N 1
ATOM 1136 C CA . VAL A 1 148 ? 41.858 6.336 22.900 1.00 50.03 148 VAL A CA 1
ATOM 1137 C C . VAL A 1 148 ? 43.191 5.859 22.273 1.00 50.03 148 VAL A C 1
ATOM 1139 O O . VAL A 1 148 ? 43.519 4.685 22.225 1.00 50.03 148 VAL A O 1
ATOM 1142 N N . ASN A 1 149 ? 43.987 6.882 21.919 1.00 43.69 149 ASN A N 1
ATOM 1143 C CA . ASN A 1 149 ? 45.300 7.276 22.476 1.00 43.69 149 ASN A CA 1
ATOM 1144 C C . ASN A 1 149 ? 46.619 6.508 22.215 1.00 43.69 149 ASN A C 1
ATOM 1146 O O . ASN A 1 149 ? 46.737 5.313 22.452 1.00 43.69 149 ASN A O 1
ATOM 1150 N N . ARG A 1 150 ? 47.640 7.379 22.046 1.00 47.47 150 ARG A N 1
ATOM 1151 C CA . ARG A 1 150 ? 49.059 7.341 22.481 1.00 47.47 150 ARG A CA 1
ATOM 1152 C C . ARG A 1 150 ? 50.073 6.613 21.592 1.00 47.47 150 ARG A C 1
ATOM 1154 O O . ARG A 1 150 ? 49.991 5.415 21.390 1.00 47.47 150 ARG A O 1
ATOM 1161 N N . GLU A 1 151 ? 50.975 7.406 20.994 1.00 50.19 151 GLU A N 1
ATOM 1162 C CA . GLU A 1 151 ? 52.424 7.514 21.327 1.00 50.19 151 GLU A CA 1
ATOM 1163 C C . GLU A 1 151 ? 53.229 6.488 20.513 1.00 50.19 151 GLU A C 1
ATOM 1165 O O . GLU A 1 151 ? 52.793 5.365 20.342 1.00 50.19 151 GLU A O 1
ATOM 1170 N N . ALA A 1 152 ? 54.412 6.728 19.965 1.00 48.56 152 ALA A N 1
ATOM 1171 C CA . ALA A 1 152 ? 55.315 7.859 19.810 1.00 48.56 152 ALA A CA 1
ATOM 1172 C C . ALA A 1 152 ? 56.398 7.379 18.809 1.00 48.56 152 ALA A C 1
ATOM 1174 O O . ALA A 1 152 ? 56.474 6.180 18.540 1.00 48.56 152 ALA A O 1
ATOM 1175 N N . SER A 1 153 ? 57.286 8.290 18.387 1.00 50.16 153 SER A N 1
ATOM 1176 C CA . SER A 1 153 ? 58.637 7.984 17.866 1.00 50.16 153 SER A CA 1
ATOM 1177 C C . SER A 1 153 ? 58.683 7.448 16.424 1.00 50.16 153 SER A C 1
ATOM 1179 O O . SER A 1 153 ? 57.947 6.546 16.065 1.00 50.16 153 SER A O 1
ATOM 1181 N N . THR A 1 154 ? 59.521 7.902 15.498 1.00 50.06 154 THR A N 1
ATOM 1182 C CA . THR A 1 154 ? 60.696 8.784 15.494 1.00 50.06 154 THR A CA 1
ATOM 1183 C C . THR A 1 154 ? 61.019 9.039 14.012 1.00 50.06 154 THR A C 1
ATOM 1185 O O . THR A 1 154 ? 60.834 8.150 13.184 1.00 50.06 154 THR A O 1
ATOM 1188 N N . GLU A 1 155 ? 61.512 10.238 13.708 1.00 50.62 155 GLU A N 1
ATOM 1189 C CA . GLU A 1 155 ? 62.308 10.619 12.520 1.00 50.62 155 GLU A CA 1
ATOM 1190 C C . GLU A 1 155 ? 63.460 9.604 12.252 1.00 50.62 155 GLU A C 1
ATOM 1192 O O . GLU A 1 155 ? 63.819 8.897 13.201 1.00 50.62 155 GLU A O 1
ATOM 1197 N N . PRO A 1 156 ? 64.076 9.488 11.042 1.00 59.38 156 PRO A N 1
ATOM 1198 C CA . PRO A 1 156 ? 64.706 10.623 10.349 1.00 59.38 156 PRO A CA 1
ATOM 1199 C C . PRO A 1 156 ? 64.767 10.634 8.804 1.00 59.38 156 PRO A C 1
ATOM 1201 O O . PRO A 1 156 ? 64.554 9.640 8.117 1.00 59.38 156 PRO A O 1
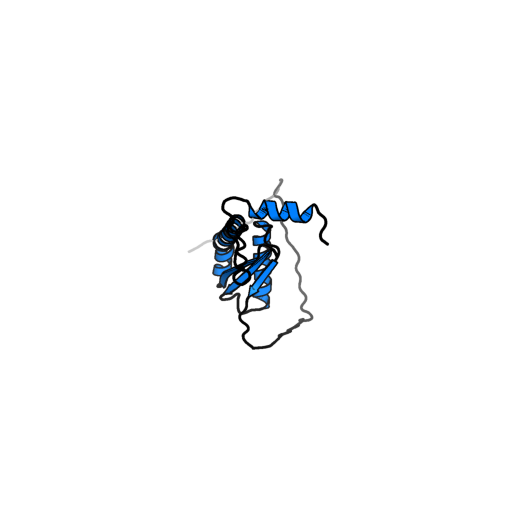ATOM 1204 N N . GLU A 1 157 ? 65.050 11.854 8.331 1.00 53.88 157 GLU A N 1
ATOM 1205 C CA . GLU A 1 157 ? 65.937 12.298 7.240 1.00 53.88 157 GLU A CA 1
ATOM 1206 C C . GLU A 1 157 ? 66.260 11.351 6.068 1.00 53.88 157 GLU A C 1
ATOM 1208 O O . GLU A 1 157 ? 66.828 10.286 6.260 1.00 53.88 157 GLU A O 1
ATOM 1213 N N . ASP A 1 158 ? 66.088 11.842 4.834 1.00 50.72 158 ASP A N 1
ATOM 1214 C CA . ASP A 1 158 ? 67.254 12.138 3.986 1.00 50.72 158 ASP A CA 1
ATOM 1215 C C . ASP A 1 158 ? 66.892 13.144 2.877 1.00 50.72 158 ASP A C 1
ATOM 1217 O O . ASP A 1 158 ? 65.752 13.276 2.431 1.00 50.72 158 ASP A O 1
ATOM 1221 N N . SER A 1 159 ? 67.903 13.896 2.479 1.00 58.12 159 SER A N 1
ATOM 1222 C CA . SER A 1 159 ? 67.905 15.145 1.750 1.00 58.12 159 SER A CA 1
ATOM 1223 C C . SER A 1 159 ? 68.614 14.933 0.414 1.00 58.12 159 SER A C 1
ATOM 1225 O O . SER A 1 159 ? 69.775 14.545 0.376 1.00 58.12 159 SER A O 1
ATOM 1227 N N . ALA A 1 160 ? 67.965 15.250 -0.705 1.00 65.06 160 ALA A N 1
ATOM 1228 C CA . ALA A 1 160 ? 68.637 15.462 -1.993 1.00 65.06 160 ALA A CA 1
ATOM 1229 C C . ALA A 1 160 ? 67.730 16.368 -2.842 1.00 65.06 160 ALA A C 1
ATOM 1231 O O . ALA A 1 160 ? 66.659 15.951 -3.264 1.00 65.06 160 ALA A O 1
ATOM 1232 N N . LYS A 1 161 ? 67.929 17.689 -2.892 1.00 55.78 161 LYS A N 1
ATOM 1233 C CA . LYS A 1 161 ? 68.996 18.487 -3.529 1.00 55.78 161 LYS A CA 1
ATOM 1234 C C . LYS A 1 161 ? 68.986 18.425 -5.064 1.00 55.78 161 LYS A C 1
ATOM 1236 O O . LYS A 1 161 ? 69.015 17.355 -5.654 1.00 55.78 161 LYS A O 1
ATOM 1241 N N . SER A 1 162 ? 69.127 19.633 -5.629 1.00 61.47 162 SER A N 1
ATOM 1242 C CA . SER A 1 162 ? 69.549 20.016 -6.993 1.00 61.47 162 SER A CA 1
ATOM 1243 C C . SER A 1 162 ? 68.389 20.427 -7.918 1.00 61.47 162 SER A C 1
ATOM 1245 O O . SER A 1 162 ? 67.578 19.594 -8.290 1.00 61.47 162 SER A O 1
ATOM 1247 N N . GLN A 1 163 ? 68.143 21.733 -8.139 1.00 64.31 163 GLN A N 1
ATOM 1248 C CA . GLN A 1 163 ? 68.826 22.630 -9.113 1.00 64.31 163 GLN A CA 1
ATOM 1249 C C . GLN A 1 163 ? 68.696 22.083 -10.551 1.00 64.31 163 GLN A C 1
ATOM 1251 O O . GLN A 1 163 ? 69.003 20.921 -10.767 1.00 64.31 163 GLN A O 1
ATOM 1256 N N . GLN A 1 164 ? 68.321 22.813 -11.603 1.00 65.50 164 GLN A N 1
ATOM 1257 C CA . GLN A 1 164 ? 68.273 24.251 -11.884 1.00 65.50 164 GLN A CA 1
ATOM 1258 C C . GLN A 1 164 ? 67.841 24.407 -13.355 1.00 65.50 164 GLN A C 1
ATOM 1260 O O . GLN A 1 164 ? 68.176 23.535 -14.156 1.00 65.50 164 GLN A O 1
ATOM 1265 N N . ALA A 1 165 ? 67.155 25.501 -13.698 1.00 57.50 165 ALA A N 1
ATOM 1266 C CA . ALA A 1 165 ? 67.345 26.315 -14.911 1.00 57.50 165 ALA A CA 1
ATOM 1267 C C . ALA A 1 165 ? 66.328 27.462 -14.908 1.00 57.50 165 ALA A C 1
ATOM 1269 O O . ALA A 1 165 ? 65.116 27.165 -14.817 1.00 57.50 165 ALA A O 1
#

Foldseek 3Di:
DPDPVVVVVVVVVVPPPPDDDDDPVPPDPDPPDDPPVVVVLVVVLVCCQVVPVQVVQVVVFKHKAFDDADLVVLETEIEIGGPLRPDPVSVVVSLVVSQVSSCVVRVSRDHYDHDDDDPPDDDDDDDPPPDPDDDDDDDDDDDDDDDDDDDDDDDDDDDDDDDDD